Protein AF-A0A1F5JDB6-F1 (afdb_monomer)

Radius of gyration: 28.66 Å; Cα contacts (8 Å, |Δi|>4): 61; chains: 1; bounding box: 65×71×57 Å

Nearest PDB structures (foldseek):
  4a12-assembly1_B  TM=7.865E-01  e=3.781E+00  Staphylococcus aureus
  2rn7-assembly1_A  TM=3.564E-01  e=3.173E+00  Shigella flexneri
  5wc9-assembly1_A  TM=3.525E-01  e=2.369E+00  Homo sapiens

Organism: NCBI:txid1797770

InterPro domains:
  IPR025948 HTH-like domain [PF13276] (74-120)

Sequence (169 aa):
MDQKIRRVHPAAFKAKVALEALKDENHLSPREIVSHINKTSSVLPLGIQTELLGISRNSLYYHPKPVDPETLTVMNRIDELYTRRPFYGSRRIARDLGYNRKRVQRLMREMGIEAIYQKPNLSKNNLPHPVYPYLLKGVIAGHPNHIWGTDIIPLLKQNVIFDNGKFVN

Mean predicted aligned error: 16.81 Å

Structure (mmCIF, N/CA/C/O backbone):
data_AF-A0A1F5JDB6-F1
#
_entry.id   AF-A0A1F5JDB6-F1
#
loop_
_atom_site.group_PDB
_atom_site.id
_atom_site.type_symbol
_atom_site.label_atom_id
_atom_site.label_alt_id
_atom_site.label_comp_id
_atom_site.label_asym_id
_atom_site.label_entity_id
_atom_site.label_seq_id
_atom_site.pdbx_PDB_ins_code
_atom_site.Cartn_x
_atom_site.Cartn_y
_atom_site.Cartn_z
_atom_site.occupancy
_atom_site.B_iso_or_equiv
_atom_site.auth_seq_id
_atom_site.auth_comp_id
_atom_site.auth_asym_id
_atom_site.auth_atom_id
_atom_site.pdbx_PDB_model_num
ATOM 1 N N . MET A 1 1 ? 6.811 -53.141 17.515 1.00 39.81 1 MET A N 1
ATOM 2 C CA . MET A 1 1 ? 5.464 -52.541 17.415 1.00 39.81 1 MET A CA 1
ATOM 3 C C . MET A 1 1 ? 5.496 -51.237 18.191 1.00 39.81 1 MET A C 1
ATOM 5 O O . MET A 1 1 ? 5.580 -51.277 19.408 1.00 39.81 1 MET A O 1
ATOM 9 N N . ASP A 1 2 ? 5.554 -50.109 17.486 1.00 48.66 2 ASP A N 1
ATOM 10 C CA . ASP A 1 2 ? 5.708 -48.779 18.081 1.00 48.66 2 ASP A CA 1
ATOM 11 C C . ASP A 1 2 ? 4.334 -48.268 18.548 1.00 48.66 2 ASP A C 1
ATOM 13 O O . ASP A 1 2 ? 3.460 -47.943 17.737 1.00 48.66 2 ASP A O 1
ATOM 17 N N . GLN A 1 3 ? 4.081 -48.302 19.859 1.00 53.12 3 GLN A N 1
ATOM 18 C CA . GLN A 1 3 ? 2.837 -47.792 20.431 1.00 53.12 3 GLN A CA 1
ATOM 19 C C . GLN A 1 3 ? 2.878 -46.261 20.398 1.00 53.12 3 GLN A C 1
ATOM 21 O O . GLN A 1 3 ? 3.457 -45.624 21.274 1.00 53.12 3 GLN A O 1
ATOM 26 N N . LYS A 1 4 ? 2.233 -45.654 19.393 1.00 47.59 4 LYS A N 1
ATOM 27 C CA . LYS A 1 4 ? 1.982 -44.205 19.364 1.00 47.59 4 LYS A CA 1
ATOM 28 C C . LYS A 1 4 ? 1.285 -43.788 20.662 1.00 47.59 4 LYS A C 1
ATOM 30 O O . LYS A 1 4 ? 0.097 -44.056 20.848 1.00 47.59 4 LYS A O 1
ATOM 35 N N . ILE A 1 5 ? 2.022 -43.104 21.536 1.00 49.84 5 ILE A N 1
ATOM 36 C CA . ILE A 1 5 ? 1.505 -42.470 22.750 1.00 49.84 5 ILE A CA 1
ATOM 37 C C . ILE A 1 5 ? 0.384 -41.516 22.325 1.00 49.84 5 ILE A C 1
ATOM 39 O O . ILE A 1 5 ? 0.631 -40.466 21.724 1.00 49.84 5 ILE A O 1
ATOM 43 N N . ARG A 1 6 ? -0.870 -41.886 22.604 1.00 54.09 6 ARG A N 1
ATOM 44 C CA . ARG A 1 6 ? -2.013 -40.992 22.405 1.00 54.09 6 ARG A CA 1
ATOM 45 C C . ARG A 1 6 ? -1.858 -39.847 23.401 1.00 54.09 6 ARG A C 1
ATOM 47 O O . ARG A 1 6 ? -2.053 -40.041 24.596 1.00 54.09 6 ARG A O 1
ATOM 54 N N . ARG A 1 7 ? -1.477 -38.661 22.920 1.00 58.09 7 ARG A N 1
ATOM 55 C CA . ARG A 1 7 ? -1.421 -37.455 23.754 1.00 58.09 7 ARG A CA 1
ATOM 56 C C . ARG A 1 7 ? -2.830 -37.172 24.272 1.00 58.09 7 ARG A C 1
ATOM 58 O O . ARG A 1 7 ? -3.7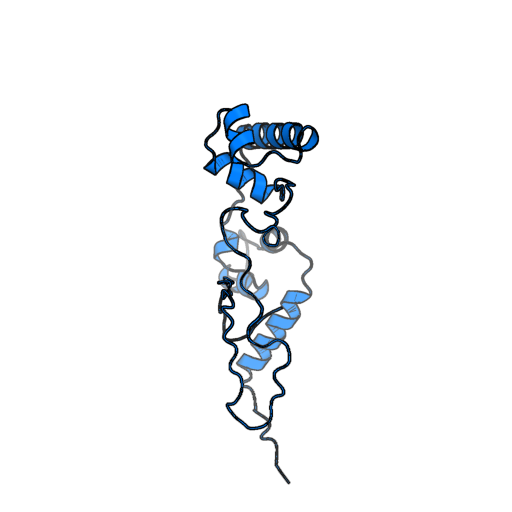14 -36.781 23.512 1.00 58.09 7 ARG A O 1
ATOM 65 N N . VAL A 1 8 ? -3.054 -37.415 25.560 1.00 71.12 8 VAL A N 1
ATOM 66 C CA . VAL A 1 8 ? -4.301 -37.034 26.222 1.00 71.12 8 VAL A CA 1
ATOM 67 C C . VAL A 1 8 ? -4.249 -35.526 26.413 1.00 71.12 8 VAL A C 1
ATOM 69 O O . VAL A 1 8 ? -3.491 -35.012 27.230 1.00 71.12 8 VAL A O 1
ATOM 72 N N . HIS A 1 9 ? -5.014 -34.805 25.603 1.00 69.44 9 HIS A N 1
ATOM 73 C CA . HIS A 1 9 ? -5.113 -33.361 25.738 1.00 69.44 9 HIS A CA 1
ATOM 74 C C . HIS A 1 9 ? -5.975 -32.992 26.956 1.00 69.44 9 HIS A C 1
ATOM 76 O O . HIS A 1 9 ? -7.054 -33.578 27.118 1.00 69.44 9 HIS A O 1
ATOM 82 N N . PRO A 1 10 ? -5.548 -32.012 27.776 1.00 79.75 10 PRO A N 1
ATOM 83 C CA . PRO A 1 10 ? -6.355 -31.476 28.868 1.00 79.75 10 PRO A CA 1
ATOM 84 C C . PRO A 1 10 ? -7.732 -31.008 28.382 1.00 79.75 10 PRO A C 1
ATOM 86 O O . PRO A 1 10 ? -7.864 -30.535 27.250 1.00 79.75 10 PRO A O 1
ATOM 89 N N . ALA A 1 11 ? -8.752 -31.086 29.240 1.00 74.56 11 ALA A N 1
ATOM 90 C CA . ALA A 1 11 ? -10.117 -30.661 28.905 1.00 74.56 11 ALA A CA 1
ATOM 91 C C . ALA A 1 11 ? -10.166 -29.215 28.373 1.00 74.56 11 ALA A C 1
ATOM 93 O O . ALA A 1 11 ? -10.834 -28.946 27.378 1.00 74.56 11 ALA A O 1
ATOM 94 N N . ALA A 1 12 ? -9.358 -28.323 28.955 1.00 67.25 12 ALA A N 1
ATOM 95 C CA . ALA A 1 12 ? -9.208 -26.941 28.504 1.00 67.25 12 ALA A CA 1
ATOM 96 C C . ALA A 1 12 ? -8.688 -26.821 27.058 1.00 67.25 12 ALA A C 1
ATOM 98 O O . ALA A 1 12 ? -9.138 -25.958 26.312 1.00 67.25 12 ALA A O 1
ATOM 99 N N . PHE A 1 13 ? -7.780 -27.705 26.628 1.00 67.12 13 PHE A N 1
ATOM 100 C CA . PHE A 1 13 ? -7.278 -27.711 25.252 1.00 67.12 13 PHE A CA 1
ATOM 101 C C . PHE A 1 13 ? -8.362 -28.163 24.269 1.00 67.12 13 PHE A C 1
ATOM 103 O O . PHE A 1 13 ? -8.527 -27.549 23.222 1.00 67.12 13 PHE A O 1
ATOM 110 N N . LYS A 1 14 ? -9.141 -29.195 24.620 1.00 68.19 14 LYS A N 1
ATOM 111 C CA . LYS A 1 14 ? -10.268 -29.655 23.792 1.00 68.19 14 LYS A CA 1
ATOM 112 C C . LYS A 1 14 ? -11.348 -28.579 23.664 1.00 68.19 14 LYS A C 1
ATOM 114 O O . LYS A 1 14 ? -11.831 -28.346 22.564 1.00 68.19 14 LYS A O 1
ATOM 119 N N . ALA A 1 15 ? -11.671 -27.900 24.767 1.00 65.38 15 ALA A N 1
ATOM 120 C CA . ALA A 1 15 ? -12.611 -26.784 24.778 1.00 65.38 15 ALA A CA 1
ATOM 121 C C . ALA A 1 15 ? -12.110 -25.617 23.917 1.00 65.38 15 ALA A C 1
ATOM 123 O O . ALA A 1 15 ? -12.866 -25.110 23.099 1.00 65.38 15 ALA A O 1
ATOM 124 N N . LYS A 1 16 ? -10.825 -25.250 24.027 1.00 69.88 16 LYS A N 1
ATOM 125 C CA . LYS A 1 16 ? -10.207 -24.214 23.187 1.00 69.88 16 LYS A CA 1
ATOM 126 C C . LYS A 1 16 ? -10.297 -24.558 21.699 1.00 69.88 16 LYS A C 1
ATOM 128 O O . LYS A 1 16 ? -10.743 -23.722 20.928 1.00 69.88 16 LYS A O 1
ATOM 133 N N . VAL A 1 17 ? -9.922 -25.780 21.317 1.00 74.12 17 VAL A N 1
ATOM 134 C CA . VAL A 1 17 ? -9.972 -26.242 19.919 1.00 74.12 17 VAL A CA 1
ATOM 135 C C . VAL A 1 17 ? -11.408 -26.261 19.384 1.00 74.12 17 VAL A C 1
ATOM 137 O O . VAL A 1 17 ? -11.630 -25.874 18.244 1.00 74.12 17 VAL A O 1
ATOM 140 N N . ALA A 1 18 ? -12.388 -26.661 20.200 1.00 65.31 18 ALA A N 1
ATOM 141 C CA . ALA A 1 18 ? -13.799 -26.622 19.817 1.00 65.31 18 ALA A CA 1
ATOM 142 C C . ALA A 1 18 ? -14.312 -25.184 19.630 1.00 65.31 18 ALA A C 1
ATOM 144 O O . ALA A 1 18 ? -15.012 -24.904 18.665 1.00 65.31 18 ALA A O 1
ATOM 145 N N . LEU A 1 19 ? -13.925 -24.262 20.518 1.00 62.72 19 LEU A N 1
ATOM 146 C CA . LEU A 1 19 ? -14.268 -22.841 20.412 1.00 62.72 19 LEU A CA 1
ATOM 147 C C . LEU A 1 19 ? -13.632 -22.205 19.166 1.00 62.72 19 LEU A C 1
ATOM 149 O O . LEU A 1 19 ? -14.252 -21.378 18.512 1.00 62.72 19 LEU A O 1
ATOM 153 N N . GLU A 1 20 ? -12.407 -22.604 18.829 1.00 64.31 20 GLU A N 1
ATOM 154 C CA . GLU A 1 20 ? -11.678 -22.153 17.640 1.00 64.31 20 GLU A CA 1
ATOM 155 C C . GLU A 1 20 ? -12.341 -22.663 16.350 1.00 64.31 20 GLU A C 1
ATOM 157 O O . GLU A 1 20 ? -12.582 -21.869 15.451 1.00 64.31 20 GLU A O 1
ATOM 162 N N . ALA A 1 21 ? -12.773 -23.929 16.311 1.00 60.34 21 ALA A N 1
ATOM 163 C CA . ALA A 1 21 ? -13.524 -24.492 15.184 1.00 60.34 21 ALA A CA 1
ATOM 164 C C . ALA A 1 21 ? -14.901 -23.830 14.969 1.00 60.34 21 ALA A C 1
ATOM 166 O O . ALA A 1 21 ? -15.337 -23.670 13.836 1.00 60.34 21 ALA A O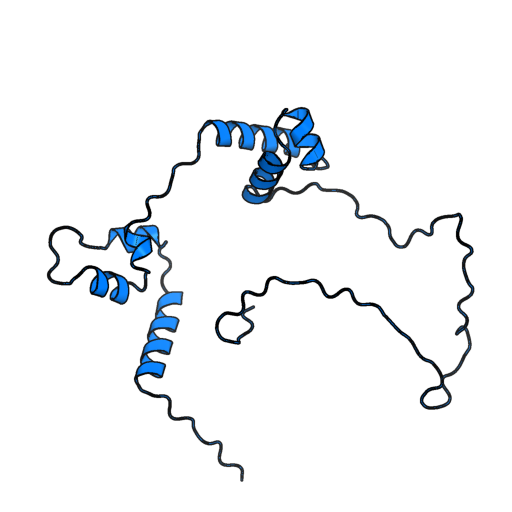 1
ATOM 167 N N . LEU A 1 22 ? -15.573 -23.406 16.046 1.00 58.75 22 LEU A N 1
ATOM 168 C CA . LEU A 1 22 ? -16.853 -22.687 15.968 1.00 58.75 22 LEU A CA 1
ATOM 169 C C . LEU A 1 22 ? -16.702 -21.222 15.525 1.00 58.75 22 LEU A C 1
ATOM 171 O O . LEU A 1 22 ? -17.677 -20.610 15.091 1.00 58.75 22 LEU A O 1
ATOM 175 N N . LYS A 1 23 ? -15.506 -20.629 15.637 1.00 59.38 23 LYS A N 1
ATOM 176 C CA . LYS A 1 23 ? -15.270 -19.249 15.181 1.00 59.38 23 LYS A CA 1
ATOM 177 C C . LYS A 1 23 ? -15.267 -19.131 13.662 1.00 59.38 23 LYS A C 1
ATOM 179 O O . LYS A 1 23 ? -15.708 -18.099 13.161 1.00 59.38 23 LYS A O 1
ATOM 184 N N . ASP A 1 24 ? -14.831 -20.171 12.959 1.00 55.00 24 ASP A N 1
ATOM 185 C CA . ASP A 1 24 ? -14.725 -20.178 11.496 1.00 55.00 24 ASP A CA 1
ATOM 186 C C . ASP A 1 24 ? -16.095 -20.274 10.790 1.00 55.00 24 ASP A C 1
ATOM 188 O O . ASP A 1 24 ? -16.207 -19.939 9.613 1.00 55.00 24 ASP A O 1
ATOM 192 N N . GLU A 1 25 ? -17.162 -20.659 11.502 1.00 56.59 25 GLU A N 1
ATOM 193 C CA . GLU A 1 25 ? -18.532 -20.742 10.962 1.00 56.59 25 GLU A CA 1
ATOM 194 C C . GLU A 1 25 ? -19.316 -19.415 11.061 1.00 56.59 25 GLU A C 1
ATOM 196 O O . GLU A 1 25 ? -20.402 -19.265 10.486 1.00 56.59 25 GLU A O 1
ATOM 201 N N . ASN A 1 26 ? -18.769 -18.411 11.757 1.00 57.84 26 ASN A N 1
ATOM 202 C CA . ASN A 1 26 ? -19.405 -17.104 11.898 1.00 57.84 26 ASN A CA 1
ATOM 203 C C . ASN A 1 26 ? -19.132 -16.223 10.669 1.00 57.84 26 ASN A C 1
ATOM 205 O O . ASN A 1 26 ? -18.121 -15.534 10.571 1.00 57.84 26 ASN A O 1
ATOM 209 N N . HIS A 1 27 ? -20.099 -16.192 9.755 1.00 62.97 27 HIS A N 1
ATOM 210 C CA . HIS A 1 27 ? -20.155 -15.311 8.580 1.00 62.97 27 HIS A CA 1
ATOM 211 C C . HIS A 1 27 ? -20.429 -13.831 8.917 1.00 62.97 27 HIS A C 1
ATOM 213 O O . HIS A 1 27 ? -20.448 -12.988 8.021 1.00 62.97 27 HIS A O 1
ATOM 219 N N . LEU A 1 28 ? -20.671 -13.512 10.192 1.00 67.75 28 LEU A N 1
ATOM 220 C CA . LEU A 1 28 ? -21.007 -12.169 10.654 1.00 67.75 28 LEU A CA 1
ATOM 221 C C . LEU A 1 28 ? -19.747 -11.320 10.848 1.00 67.75 28 LEU A C 1
ATOM 223 O O . LEU A 1 28 ? -18.758 -11.742 11.450 1.00 67.75 28 LEU A O 1
ATOM 227 N N . SER A 1 29 ? -19.802 -10.073 10.387 1.00 71.88 29 SER A N 1
ATOM 228 C CA . SER A 1 29 ? -18.749 -9.089 10.626 1.00 71.88 29 SER A CA 1
ATOM 229 C C . SER A 1 29 ? -18.589 -8.837 12.133 1.00 71.88 29 SER A C 1
ATOM 231 O O . SER A 1 29 ? -19.592 -8.767 12.847 1.00 71.88 29 SER A O 1
ATOM 233 N N . PRO A 1 30 ? -17.374 -8.554 12.650 1.00 71.62 30 PRO A N 1
ATOM 234 C CA . PRO A 1 30 ? -17.186 -8.147 14.046 1.00 71.62 30 PRO A CA 1
ATOM 235 C C . PRO A 1 30 ? -18.107 -7.000 14.498 1.00 71.62 30 PRO A C 1
ATOM 237 O O . PRO A 1 30 ? -18.461 -6.914 15.671 1.00 71.62 30 PRO A O 1
ATOM 240 N N . ARG A 1 31 ? -18.540 -6.132 13.571 1.00 73.12 31 ARG A N 1
ATOM 241 C CA . ARG A 1 31 ? -19.527 -5.071 13.838 1.00 73.12 31 ARG A CA 1
ATOM 242 C C . ARG A 1 31 ? -20.913 -5.613 14.177 1.00 73.12 31 ARG A C 1
ATOM 244 O O . ARG A 1 31 ? -21.558 -5.100 15.085 1.00 73.12 31 ARG A O 1
ATOM 251 N N . GLU A 1 32 ? -21.354 -6.624 13.443 1.00 76.31 32 GLU A N 1
ATOM 252 C CA . GLU A 1 32 ? -22.648 -7.277 13.634 1.00 76.31 32 GLU A CA 1
ATOM 253 C C . GLU A 1 32 ? -22.630 -8.094 14.923 1.00 76.31 32 GLU A C 1
ATOM 255 O O . GLU A 1 32 ? -23.591 -8.082 15.676 1.00 76.31 32 GLU A O 1
ATOM 260 N N . ILE A 1 33 ? -21.504 -8.715 15.271 1.00 78.56 33 ILE A N 1
ATOM 261 C CA . ILE A 1 33 ? -21.369 -9.420 16.552 1.00 78.56 33 ILE A CA 1
ATOM 262 C C . ILE A 1 33 ? -21.483 -8.439 17.735 1.00 78.56 33 ILE A C 1
ATOM 264 O O . ILE A 1 33 ? -22.155 -8.722 18.726 1.00 78.56 33 ILE A O 1
ATOM 268 N N . VAL A 1 34 ? -20.885 -7.247 17.624 1.00 81.44 34 VAL A N 1
ATOM 269 C CA . VAL A 1 34 ? -20.955 -6.210 18.671 1.00 81.44 34 VAL A CA 1
ATOM 270 C C . VAL A 1 34 ? -22.374 -5.656 18.863 1.00 81.44 34 VAL A C 1
ATOM 272 O O . VAL A 1 34 ? -22.708 -5.263 19.983 1.00 81.44 34 VAL A O 1
ATOM 275 N N . SER A 1 35 ? -23.225 -5.630 17.829 1.00 81.50 35 SER A N 1
ATOM 276 C CA . SER A 1 35 ? -24.604 -5.132 17.965 1.00 81.50 35 SER A CA 1
ATOM 277 C C . SER A 1 35 ? -25.500 -6.043 18.811 1.00 81.50 35 SER A C 1
ATOM 279 O O . SER A 1 35 ? -26.483 -5.563 19.368 1.00 81.50 35 SER A O 1
ATOM 281 N N . HIS A 1 36 ? -25.135 -7.318 18.976 1.00 81.50 36 HIS A N 1
ATOM 282 C CA . HIS A 1 36 ? -25.867 -8.284 19.802 1.00 81.50 36 HIS A CA 1
ATOM 283 C C . HIS A 1 36 ? -25.542 -8.177 21.305 1.00 81.50 36 HIS A C 1
ATOM 285 O O . HIS A 1 36 ? -26.112 -8.905 22.116 1.00 81.50 36 HIS A O 1
ATOM 291 N N . ILE A 1 37 ? -24.633 -7.278 21.704 1.00 84.00 37 ILE A N 1
ATOM 292 C CA . ILE A 1 37 ? -24.235 -7.108 23.106 1.00 84.00 37 ILE A CA 1
ATOM 293 C C . ILE A 1 37 ? -25.217 -6.202 23.845 1.00 84.00 37 ILE A C 1
ATOM 295 O O . ILE A 1 37 ? -25.405 -5.034 23.497 1.00 84.00 37 ILE A O 1
ATOM 299 N N . ASN A 1 38 ? -25.760 -6.710 24.951 1.00 81.75 38 ASN A N 1
ATOM 300 C CA . ASN A 1 38 ? -26.642 -5.951 25.826 1.00 81.75 38 ASN A CA 1
ATOM 301 C C . ASN A 1 38 ? -25.828 -5.112 26.818 1.00 81.75 38 ASN A C 1
ATOM 303 O O . ASN A 1 38 ? -25.332 -5.611 27.833 1.00 81.75 38 ASN A O 1
ATOM 307 N N . LYS A 1 39 ? -25.708 -3.811 26.518 1.00 78.56 39 LYS A N 1
ATOM 308 C CA . LYS A 1 39 ? -24.972 -2.832 27.340 1.00 78.56 39 LYS A CA 1
ATOM 309 C C . LYS A 1 39 ? -25.775 -2.285 28.528 1.00 78.56 39 LYS A C 1
ATOM 311 O O . LYS A 1 39 ? -25.163 -1.854 29.499 1.00 78.56 39 LYS A O 1
ATOM 316 N N . THR A 1 40 ? -27.108 -2.295 28.456 1.00 73.31 40 THR A N 1
ATOM 317 C CA . THR A 1 40 ? -27.967 -1.496 29.356 1.00 73.31 40 THR A CA 1
ATOM 318 C C . THR A 1 40 ? -28.656 -2.317 30.447 1.00 73.31 40 THR A C 1
ATOM 320 O O . THR A 1 40 ? -28.708 -1.881 31.590 1.00 73.31 40 THR A O 1
ATOM 323 N N . SER A 1 41 ? -29.156 -3.516 30.132 1.00 65.31 41 SER A N 1
ATOM 324 C CA . SER A 1 41 ? -29.791 -4.407 31.114 1.00 65.31 41 SER A CA 1
ATOM 325 C C . SER A 1 41 ? -29.422 -5.860 30.830 1.00 65.31 41 SER A C 1
ATOM 327 O O . SER A 1 41 ? -30.135 -6.586 30.140 1.00 65.31 41 SER A O 1
ATOM 329 N N . SER A 1 42 ? -28.268 -6.283 31.331 1.00 71.19 42 SER A N 1
ATOM 330 C CA . SER A 1 42 ? -27.818 -7.663 31.193 1.00 71.19 42 SER A CA 1
ATOM 331 C C . SER A 1 42 ? -27.598 -8.284 32.563 1.00 71.19 42 SER A C 1
ATOM 333 O O . SER A 1 42 ? -26.908 -7.710 33.401 1.00 71.19 42 SER A O 1
ATOM 335 N N . VAL A 1 43 ? -28.134 -9.490 32.753 1.00 81.38 43 VAL A N 1
ATOM 336 C CA . VAL A 1 43 ? -27.823 -10.363 33.898 1.00 81.38 43 VAL A CA 1
ATOM 337 C C . VAL A 1 43 ? -26.346 -10.794 33.869 1.00 81.38 43 VAL A C 1
ATOM 339 O O . VAL A 1 43 ? -25.748 -11.062 34.907 1.00 81.38 43 VAL A O 1
ATOM 342 N N . LEU A 1 44 ? -25.734 -10.825 32.679 1.00 82.44 44 LEU A N 1
ATOM 343 C CA . LEU A 1 44 ? -24.345 -11.224 32.458 1.00 82.44 44 LEU A CA 1
ATOM 344 C C . LEU A 1 44 ? -23.410 -10.005 32.330 1.00 82.44 44 LEU A C 1
ATOM 346 O O . LEU A 1 44 ? -23.681 -9.107 31.522 1.00 82.44 44 LEU A O 1
ATOM 350 N N . PRO A 1 45 ? -22.263 -9.976 33.034 1.00 85.88 45 PRO A N 1
ATOM 351 C CA . PRO A 1 45 ? -21.253 -8.938 32.852 1.00 85.88 45 PRO A CA 1
ATOM 352 C C . PRO A 1 45 ? -20.746 -8.866 31.405 1.00 85.88 45 PRO A C 1
ATOM 354 O O . PRO A 1 45 ? -20.609 -9.889 30.735 1.00 85.88 45 PRO A O 1
ATOM 357 N N . LEU A 1 46 ? -20.378 -7.666 30.942 1.00 83.88 46 LEU A N 1
ATOM 358 C CA . LEU A 1 46 ? -19.878 -7.441 29.574 1.00 83.88 46 LEU A CA 1
ATOM 359 C C . LEU A 1 46 ? -18.691 -8.344 29.199 1.00 83.88 46 LEU A C 1
ATOM 361 O O . LEU A 1 46 ? -18.577 -8.734 28.045 1.00 83.88 46 LEU A O 1
ATOM 365 N N . GLY A 1 47 ? -17.833 -8.702 30.162 1.00 82.19 47 GLY A N 1
ATOM 366 C CA . GLY A 1 47 ? -16.713 -9.620 29.925 1.00 82.19 47 GLY A CA 1
ATOM 367 C C . GLY A 1 47 ? -17.167 -11.019 29.501 1.00 82.19 47 GLY A C 1
ATOM 368 O O . GLY A 1 47 ? -16.655 -11.550 28.521 1.00 82.19 47 GLY A O 1
ATOM 369 N N . ILE A 1 48 ? -18.184 -11.560 30.177 1.00 83.50 48 ILE A N 1
ATOM 370 C CA . ILE A 1 48 ? -18.758 -12.875 29.865 1.00 83.50 48 ILE A CA 1
ATOM 371 C C . ILE A 1 48 ? -19.480 -12.830 28.516 1.00 83.50 48 ILE A C 1
ATOM 373 O O . ILE A 1 48 ? -19.320 -13.731 27.703 1.00 83.50 48 ILE A O 1
ATOM 377 N N . GLN A 1 49 ? -20.208 -11.747 28.225 1.00 83.62 49 GLN A N 1
ATOM 378 C CA . GLN A 1 49 ? -20.854 -11.570 26.919 1.00 83.62 49 GLN A CA 1
ATOM 379 C C . GLN A 1 49 ? -19.834 -11.545 25.769 1.00 83.62 49 GLN A C 1
ATOM 381 O O . GLN A 1 49 ? -20.040 -12.199 24.752 1.00 83.62 49 GLN A O 1
ATOM 386 N N . THR A 1 50 ? -18.712 -10.830 25.928 1.00 85.69 50 THR A N 1
ATOM 387 C CA . THR A 1 50 ? -17.656 -10.790 24.902 1.00 85.69 50 THR A CA 1
ATOM 388 C C . THR A 1 50 ? -16.944 -12.131 24.736 1.00 85.69 50 THR A C 1
ATOM 390 O O . THR A 1 50 ? -16.591 -12.489 23.616 1.00 85.69 50 THR A O 1
ATOM 393 N N . GLU A 1 51 ? -16.769 -12.882 25.827 1.00 84.56 51 GLU A N 1
ATOM 394 C CA . GLU A 1 51 ? -16.168 -14.218 25.811 1.00 84.56 51 GLU A CA 1
ATOM 395 C C . GLU A 1 51 ? -17.066 -15.231 25.091 1.00 84.56 51 GLU A C 1
ATOM 397 O O . GLU A 1 51 ? -16.589 -15.947 24.213 1.00 84.56 51 GLU A O 1
ATOM 402 N N . LEU A 1 52 ? -18.372 -15.217 25.381 1.00 84.25 52 LEU A N 1
ATOM 403 C CA . LEU A 1 52 ? -19.372 -16.056 24.711 1.00 84.25 52 LEU A CA 1
ATOM 404 C C . LEU A 1 52 ? -19.468 -15.766 23.208 1.00 84.25 52 LEU A C 1
ATOM 406 O O . LEU A 1 52 ? -19.611 -16.689 22.413 1.00 84.25 52 LEU A O 1
ATOM 410 N N . LEU A 1 53 ? -19.354 -14.495 22.817 1.00 81.38 53 LEU A N 1
ATOM 411 C CA . LEU A 1 53 ? -19.358 -14.069 21.414 1.00 81.38 53 LEU A CA 1
ATOM 412 C C . LEU A 1 53 ? -17.982 -14.188 20.737 1.00 81.38 53 LEU A C 1
ATOM 414 O O . LEU A 1 53 ? -17.843 -13.881 19.555 1.00 81.38 53 LEU A O 1
ATOM 418 N N . GLY A 1 54 ? -16.945 -14.602 21.470 1.00 81.44 54 GLY A N 1
ATOM 419 C CA . GLY A 1 54 ? -15.605 -14.817 20.929 1.00 81.44 54 GLY A CA 1
ATOM 420 C C . GLY A 1 54 ? -14.856 -13.552 20.485 1.00 81.44 54 GLY A C 1
ATOM 421 O O . GLY A 1 54 ? -13.843 -13.687 19.790 1.00 81.44 54 GLY A O 1
ATOM 422 N N . ILE A 1 55 ? -15.302 -12.354 20.888 1.00 81.38 55 ILE A N 1
ATOM 423 C CA . ILE A 1 55 ? -14.694 -11.063 20.524 1.00 81.38 55 ILE A CA 1
ATOM 424 C C . ILE A 1 55 ? -13.835 -10.481 21.651 1.00 81.38 55 ILE A C 1
ATOM 426 O O . ILE A 1 55 ? -14.047 -10.737 22.835 1.00 81.38 55 ILE A O 1
ATOM 430 N N . SER A 1 56 ? -12.867 -9.633 21.296 1.00 83.19 56 SER A N 1
ATOM 431 C CA . SER A 1 56 ? -12.087 -8.912 22.302 1.00 83.19 56 SER A CA 1
ATOM 432 C C . SER A 1 56 ? -12.919 -7.810 22.960 1.00 83.19 56 SER A C 1
ATOM 434 O O . SER A 1 56 ? -13.688 -7.102 22.305 1.00 83.19 56 SER A O 1
ATOM 436 N N . ARG A 1 57 ? -12.705 -7.594 24.262 1.00 82.19 57 ARG A N 1
ATOM 437 C CA . ARG A 1 57 ? -13.376 -6.522 25.011 1.00 82.19 57 ARG A CA 1
ATOM 438 C C . ARG A 1 57 ? -13.098 -5.130 24.433 1.00 82.19 57 ARG A C 1
ATOM 440 O O . ARG A 1 57 ? -13.976 -4.275 24.465 1.00 82.19 57 ARG A O 1
ATOM 447 N N . ASN A 1 58 ? -11.917 -4.913 23.852 1.00 81.75 58 ASN A N 1
ATOM 448 C CA . ASN A 1 58 ? -11.577 -3.648 23.194 1.00 81.75 58 ASN A CA 1
ATOM 449 C C . ASN A 1 58 ? -12.463 -3.365 21.973 1.00 81.75 58 ASN A C 1
ATOM 451 O O . ASN A 1 58 ? -12.783 -2.205 21.717 1.00 81.75 58 ASN A O 1
ATOM 455 N N . SER A 1 59 ? -12.907 -4.401 21.251 1.00 81.25 59 SER A N 1
ATOM 456 C CA . SER A 1 59 ? -13.781 -4.232 20.082 1.00 81.25 59 SER A CA 1
ATOM 457 C C . SER A 1 59 ? -15.139 -3.626 20.440 1.00 81.25 59 SER A C 1
ATOM 459 O O . SER A 1 59 ? -15.767 -3.009 19.586 1.00 81.25 59 SER A O 1
ATOM 461 N N . LEU A 1 60 ? -15.588 -3.760 21.695 1.00 81.00 60 LEU A N 1
ATOM 462 C CA . LEU A 1 60 ? -16.854 -3.198 22.171 1.00 81.00 60 LEU A CA 1
ATOM 463 C C . LEU A 1 60 ? -16.872 -1.661 22.131 1.00 81.00 60 LEU A C 1
ATOM 465 O O . LEU A 1 60 ? -17.928 -1.051 21.942 1.00 81.00 60 LEU A O 1
ATOM 469 N N . TYR A 1 61 ? -15.705 -1.056 22.364 1.00 81.38 61 TYR A N 1
ATOM 470 C CA . TYR A 1 61 ? -15.516 0.389 22.498 1.00 81.38 61 TYR A CA 1
ATOM 471 C C . TYR A 1 61 ? -14.990 1.039 21.218 1.00 81.38 61 TYR A C 1
ATOM 473 O O . TYR A 1 61 ? -14.891 2.263 21.134 1.00 81.38 61 TYR A O 1
ATOM 481 N N . TYR A 1 62 ? -14.629 0.234 20.221 1.00 81.12 62 TYR A N 1
ATOM 482 C CA . TYR A 1 62 ? -14.163 0.751 18.950 1.00 81.12 62 TYR A CA 1
ATOM 483 C C . TYR A 1 62 ? -15.336 1.334 18.158 1.00 81.12 62 TYR A C 1
ATOM 485 O O . TYR A 1 62 ? -16.236 0.615 17.725 1.00 81.12 62 TYR A O 1
ATOM 493 N N . HIS A 1 63 ? -15.292 2.642 17.921 1.00 74.81 63 HIS A N 1
ATOM 494 C CA . HIS A 1 63 ? -16.186 3.308 16.985 1.00 74.81 63 HIS A CA 1
ATOM 495 C C . HIS A 1 63 ? -15.448 3.524 15.660 1.00 74.81 63 HIS A C 1
ATOM 497 O O . HIS A 1 63 ? -14.396 4.173 15.651 1.00 74.81 63 HIS A O 1
ATOM 503 N N . PRO A 1 64 ? -15.956 2.990 14.534 1.00 76.81 64 PRO A N 1
ATOM 504 C CA . PRO A 1 64 ? -15.312 3.191 13.249 1.00 76.81 64 PRO A CA 1
ATOM 505 C C . PRO A 1 64 ? -15.345 4.677 12.894 1.00 76.81 64 PRO A C 1
ATOM 507 O O . PRO A 1 64 ? -16.408 5.295 12.845 1.00 76.81 64 PRO A O 1
ATOM 510 N N . LYS A 1 65 ? -14.169 5.253 12.642 1.00 80.88 65 LYS A N 1
ATOM 511 C CA . LYS A 1 65 ? -14.071 6.633 12.175 1.00 80.88 65 LYS A CA 1
ATOM 512 C C . LYS A 1 65 ? -14.521 6.684 10.708 1.00 80.88 65 LYS A C 1
ATOM 514 O O . LYS A 1 65 ? -13.973 5.917 9.910 1.00 80.88 65 LYS A O 1
ATOM 519 N N . PRO A 1 66 ? -15.489 7.542 10.338 1.00 78.94 66 PRO A N 1
ATOM 520 C CA . PRO A 1 66 ? -15.860 7.709 8.941 1.00 78.94 66 PRO A CA 1
ATOM 521 C C . PRO A 1 66 ? -14.653 8.206 8.141 1.00 78.94 66 PRO A C 1
ATOM 523 O O . PRO A 1 66 ? -13.805 8.939 8.662 1.00 78.94 66 PRO A O 1
ATOM 526 N N . VAL A 1 67 ? -14.566 7.778 6.882 1.00 81.31 67 VAL A N 1
ATOM 527 C CA . VAL A 1 67 ? -13.528 8.267 5.973 1.00 81.31 67 VAL A CA 1
ATOM 528 C C . VAL A 1 67 ? -13.783 9.748 5.728 1.00 81.31 67 VAL A C 1
ATOM 530 O O . VAL A 1 67 ? -14.907 10.169 5.468 1.00 81.31 67 VAL A O 1
ATOM 533 N N . ASP A 1 68 ? -12.724 10.532 5.856 1.00 88.44 68 ASP A N 1
ATOM 534 C CA . ASP A 1 68 ? -12.764 11.971 5.664 1.00 88.44 68 ASP A CA 1
ATOM 535 C C . ASP A 1 68 ? -13.152 12.323 4.206 1.00 88.44 68 ASP A C 1
ATOM 537 O O . ASP A 1 68 ? -12.603 11.730 3.270 1.00 88.44 68 ASP A O 1
ATOM 541 N N . PRO A 1 69 ? -14.092 13.261 3.977 1.00 89.50 69 PRO A N 1
ATOM 542 C CA . PRO A 1 69 ? -14.579 13.585 2.636 1.00 89.50 69 PRO A CA 1
ATOM 543 C C . PRO A 1 69 ? -13.485 14.132 1.710 1.00 89.50 69 PRO A C 1
ATOM 545 O O . PRO A 1 69 ? -13.494 13.821 0.521 1.00 89.50 69 PRO A O 1
ATOM 548 N N . GLU A 1 70 ? -12.505 14.877 2.232 1.00 90.62 70 GLU A N 1
ATOM 549 C CA . GLU A 1 70 ? -11.344 15.318 1.442 1.00 90.62 70 GLU A CA 1
ATOM 550 C C . GLU A 1 70 ? -10.509 14.112 0.982 1.00 90.62 70 GLU A C 1
ATOM 552 O O . GLU A 1 70 ? -9.979 14.065 -0.123 1.00 90.62 70 GLU A O 1
ATOM 557 N N . THR A 1 71 ? -10.410 13.074 1.806 1.00 92.12 71 THR A N 1
ATOM 558 C CA . THR A 1 71 ? -9.731 11.837 1.419 1.00 92.12 71 THR A CA 1
ATOM 559 C C . THR A 1 71 ? -10.451 11.122 0.274 1.00 92.12 71 THR A C 1
ATOM 561 O O . THR A 1 71 ? -9.781 10.641 -0.641 1.00 92.12 71 THR A O 1
ATOM 564 N N . LEU A 1 72 ? -11.787 11.111 0.269 1.00 92.31 72 LEU A N 1
ATOM 565 C CA . LEU A 1 72 ? -12.576 10.529 -0.821 1.00 92.31 72 LEU A CA 1
ATOM 566 C C . LEU A 1 72 ? -12.393 11.287 -2.141 1.00 92.31 72 LEU A C 1
ATOM 568 O O . LEU A 1 72 ? -12.213 10.657 -3.182 1.00 92.31 72 LEU A O 1
ATOM 572 N N . THR A 1 73 ? -12.369 12.624 -2.118 1.00 94.56 73 THR A N 1
ATOM 573 C CA . THR A 1 73 ? -12.138 13.410 -3.343 1.00 94.56 73 THR A CA 1
ATOM 574 C C . THR A 1 73 ? -10.756 13.137 -3.933 1.00 94.56 73 THR A C 1
ATOM 576 O O . THR A 1 73 ? -10.617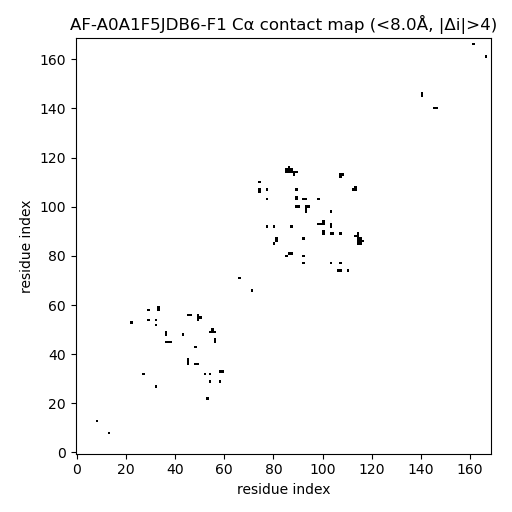 12.992 -5.149 1.00 94.56 73 THR A O 1
ATOM 579 N N . VAL A 1 74 ? -9.737 12.980 -3.082 1.00 94.00 74 VAL A N 1
ATOM 580 C CA . VAL A 1 74 ? -8.389 12.597 -3.519 1.00 94.00 74 VAL A CA 1
ATOM 581 C C . VAL A 1 74 ? -8.371 11.182 -4.099 1.00 94.00 74 VAL A C 1
ATOM 583 O O . VAL A 1 74 ? -7.737 10.974 -5.131 1.00 94.00 74 VAL A O 1
ATOM 586 N N . MET A 1 75 ? -9.059 10.218 -3.483 1.00 95.25 75 MET A N 1
ATOM 587 C CA . MET A 1 75 ? -9.152 8.844 -3.998 1.00 95.25 75 MET A CA 1
ATOM 588 C C . MET A 1 75 ? -9.800 8.807 -5.385 1.00 95.25 75 MET A C 1
ATOM 590 O O . MET A 1 75 ? -9.207 8.241 -6.300 1.00 95.25 75 MET A O 1
ATOM 594 N N . ASN A 1 76 ? -10.921 9.509 -5.578 1.00 95.25 76 ASN A N 1
ATOM 595 C CA . ASN A 1 76 ? -11.582 9.621 -6.882 1.00 95.25 76 ASN A CA 1
ATOM 596 C C . ASN A 1 76 ? -10.651 10.220 -7.941 1.00 95.25 76 ASN A C 1
ATOM 598 O O . ASN A 1 76 ? -10.566 9.735 -9.065 1.00 95.25 76 ASN A O 1
ATOM 602 N N . ARG A 1 77 ? -9.889 11.256 -7.580 1.00 95.69 77 ARG A N 1
ATOM 603 C CA . ARG A 1 77 ? -8.967 11.889 -8.523 1.00 95.69 77 ARG A CA 1
ATOM 604 C C . ARG A 1 77 ? -7.767 11.003 -8.871 1.00 95.69 77 ARG A C 1
ATOM 606 O O . ARG A 1 77 ? -7.277 11.050 -10.000 1.00 95.69 77 ARG A O 1
ATOM 613 N N . ILE A 1 78 ? -7.274 10.213 -7.914 1.00 95.06 78 ILE A N 1
ATOM 614 C CA . ILE A 1 78 ? -6.243 9.201 -8.177 1.00 95.06 78 ILE A CA 1
ATOM 615 C C . ILE A 1 78 ? -6.787 8.145 -9.141 1.00 95.06 78 ILE A C 1
ATOM 617 O O . ILE A 1 78 ? -6.073 7.796 -10.079 1.00 95.06 78 ILE A O 1
ATOM 621 N N . ASP A 1 79 ? -8.018 7.677 -8.929 1.00 95.69 79 ASP A N 1
ATOM 622 C CA . ASP A 1 79 ? -8.675 6.701 -9.799 1.00 95.69 79 ASP A CA 1
ATOM 623 C C . ASP A 1 79 ? -8.784 7.232 -11.236 1.00 95.69 79 ASP A C 1
ATOM 625 O O . ASP A 1 79 ? -8.208 6.643 -12.146 1.00 95.69 79 ASP A O 1
ATOM 629 N N . GLU A 1 80 ? -9.335 8.436 -11.433 1.00 95.44 80 GLU A N 1
ATOM 630 C CA . GLU A 1 80 ? -9.415 9.090 -12.751 1.00 95.44 80 GLU A CA 1
ATOM 631 C C . GLU A 1 80 ? -8.053 9.192 -13.466 1.00 95.44 80 GLU A C 1
ATOM 633 O O . GLU A 1 80 ? -7.938 8.954 -14.677 1.00 95.44 80 GLU A O 1
ATOM 638 N N . LEU A 1 81 ? -7.001 9.577 -12.731 1.00 94.81 81 LEU A N 1
ATOM 639 C CA . LEU A 1 81 ? -5.647 9.669 -13.279 1.00 94.81 81 LEU A CA 1
ATOM 640 C C . LEU A 1 81 ? -5.097 8.296 -13.655 1.00 94.81 81 LEU A C 1
ATOM 642 O O . LEU A 1 81 ? -4.430 8.175 -14.685 1.00 94.81 81 LEU A O 1
ATOM 646 N N . TYR A 1 82 ? -5.362 7.284 -12.834 1.00 93.56 82 TYR A N 1
ATOM 647 C CA . TYR A 1 82 ? -4.903 5.927 -13.063 1.00 93.56 82 TYR A CA 1
ATOM 648 C C . TYR A 1 82 ? -5.628 5.278 -14.247 1.00 93.56 82 TYR A C 1
ATOM 650 O O . TYR A 1 82 ? -4.956 4.735 -15.123 1.00 93.56 82 TYR A O 1
ATOM 658 N N . THR A 1 83 ? -6.953 5.430 -14.365 1.00 93.06 83 THR A N 1
ATOM 659 C CA . THR A 1 83 ? -7.733 4.961 -15.524 1.00 93.06 83 THR A CA 1
ATOM 660 C C . THR A 1 83 ? -7.203 5.559 -16.825 1.00 93.06 83 THR A C 1
ATOM 662 O O . THR A 1 83 ? -7.072 4.867 -17.831 1.00 93.06 83 THR A O 1
ATOM 665 N N . ARG A 1 84 ? -6.842 6.849 -16.813 1.00 94.31 84 ARG A N 1
ATOM 666 C CA . ARG A 1 84 ? -6.272 7.520 -17.989 1.00 94.31 84 ARG A CA 1
ATOM 667 C C . ARG A 1 84 ? -4.822 7.111 -18.259 1.00 94.31 84 ARG A C 1
ATOM 669 O O . ARG A 1 84 ? -4.376 7.153 -19.405 1.00 94.31 84 ARG A O 1
ATOM 676 N N . ARG A 1 85 ? -4.045 6.814 -17.214 1.00 93.00 85 ARG A N 1
ATOM 677 C CA . ARG A 1 85 ? -2.589 6.605 -17.281 1.00 93.00 85 ARG A CA 1
ATOM 678 C C . ARG A 1 85 ? -2.159 5.467 -16.338 1.00 93.00 85 ARG A C 1
ATOM 680 O O . ARG A 1 85 ? -1.511 5.734 -15.325 1.00 93.00 85 ARG A O 1
ATOM 687 N N . PRO A 1 86 ? -2.409 4.193 -16.689 1.00 90.81 86 PRO A N 1
ATOM 688 C CA . PRO A 1 86 ? -2.169 3.048 -15.795 1.00 90.81 86 PRO A CA 1
ATOM 689 C C . PRO A 1 86 ? -0.686 2.812 -15.449 1.00 90.81 86 PRO A C 1
ATOM 691 O O . PRO A 1 86 ? -0.348 2.121 -14.491 1.00 90.81 86 PRO A O 1
ATOM 694 N N . PHE A 1 87 ? 0.232 3.424 -16.200 1.00 90.56 87 PHE A N 1
ATOM 695 C CA . PHE A 1 87 ? 1.674 3.378 -15.947 1.00 90.56 87 PHE A CA 1
ATOM 696 C C . PHE A 1 87 ? 2.156 4.427 -14.925 1.00 90.56 87 PHE A C 1
ATOM 698 O O . PHE A 1 87 ? 3.349 4.509 -14.618 1.00 90.56 87 PHE A O 1
ATOM 705 N N . TYR A 1 88 ? 1.265 5.274 -14.399 1.00 93.19 88 TYR A N 1
ATOM 706 C CA . TYR A 1 88 ? 1.620 6.278 -13.402 1.00 93.19 88 TYR A CA 1
ATOM 707 C C . TYR A 1 88 ? 1.695 5.666 -12.001 1.00 93.19 88 TYR A C 1
ATOM 709 O O . TYR A 1 88 ? 0.707 5.220 -11.432 1.00 93.19 88 TYR A O 1
ATOM 717 N N . GLY A 1 89 ? 2.888 5.706 -11.403 1.00 91.44 89 GLY A N 1
ATOM 718 C CA . GLY A 1 89 ? 3.087 5.354 -9.995 1.00 91.44 89 GLY A CA 1
ATOM 719 C C . GLY A 1 89 ? 2.891 6.519 -9.039 1.00 91.44 89 GLY A C 1
ATOM 720 O O . GLY A 1 89 ? 2.789 7.680 -9.443 1.00 91.44 89 GLY A O 1
ATOM 721 N N . SER A 1 90 ? 2.960 6.210 -7.743 1.00 93.88 90 SER A N 1
ATOM 722 C CA . SER A 1 90 ? 2.707 7.169 -6.660 1.00 93.88 90 SER A CA 1
ATOM 723 C C . SER A 1 90 ? 3.537 8.450 -6.747 1.00 93.88 90 SER A C 1
ATOM 725 O O . SER A 1 90 ? 3.069 9.504 -6.339 1.00 93.88 90 SER A O 1
ATOM 727 N N . ARG A 1 91 ? 4.750 8.401 -7.321 1.00 93.56 91 ARG A N 1
ATOM 728 C CA . ARG A 1 91 ? 5.575 9.601 -7.559 1.00 93.56 91 ARG A CA 1
ATOM 729 C C . ARG A 1 91 ? 4.962 10.559 -8.582 1.00 93.56 91 ARG A C 1
ATOM 731 O O . ARG A 1 91 ? 4.983 11.761 -8.347 1.00 93.56 91 ARG A O 1
ATOM 738 N N . ARG A 1 92 ? 4.479 10.045 -9.721 1.00 94.50 92 ARG A N 1
ATOM 739 C CA . ARG A 1 92 ? 3.903 10.886 -10.783 1.00 94.50 92 ARG A CA 1
ATOM 740 C C . ARG A 1 92 ? 2.535 11.406 -10.367 1.00 94.50 92 ARG A C 1
ATOM 742 O O . ARG A 1 92 ? 2.302 12.599 -10.470 1.00 94.50 92 ARG A O 1
ATOM 749 N N . ILE A 1 93 ? 1.698 10.538 -9.799 1.00 94.62 93 ILE A N 1
ATOM 750 C CA . ILE A 1 93 ? 0.373 10.921 -9.294 1.00 94.62 93 ILE A CA 1
ATOM 751 C C . ILE A 1 93 ? 0.492 11.993 -8.201 1.00 94.62 93 ILE A C 1
ATOM 753 O O . ILE A 1 93 ? -0.213 12.993 -8.245 1.00 94.62 93 ILE A O 1
ATOM 757 N N . ALA A 1 94 ? 1.435 11.850 -7.264 1.00 96.06 94 ALA A N 1
ATOM 758 C CA . ALA A 1 94 ? 1.671 12.865 -6.236 1.00 96.06 94 ALA A CA 1
ATOM 759 C C . ALA A 1 94 ? 2.073 14.231 -6.805 1.00 96.06 94 ALA A C 1
ATOM 761 O O . ALA A 1 94 ? 1.627 15.251 -6.290 1.00 96.06 94 ALA A O 1
ATOM 762 N N . ARG A 1 95 ? 2.879 14.255 -7.873 1.00 94.81 95 ARG A N 1
ATOM 763 C CA . ARG A 1 95 ? 3.268 15.498 -8.546 1.00 94.81 95 ARG A CA 1
ATOM 764 C C . ARG A 1 95 ? 2.083 16.150 -9.256 1.00 94.81 95 ARG A C 1
ATOM 766 O O . ARG A 1 95 ? 1.886 17.344 -9.078 1.00 94.81 95 ARG A O 1
ATOM 773 N N . ASP A 1 96 ? 1.309 15.377 -10.014 1.00 93.94 96 ASP A N 1
ATOM 774 C CA . ASP A 1 96 ? 0.167 15.890 -10.783 1.00 93.94 96 ASP A CA 1
ATOM 775 C C . ASP A 1 96 ? -0.948 16.422 -9.867 1.00 93.94 96 ASP A C 1
ATOM 777 O O . ASP A 1 96 ? -1.629 17.379 -10.221 1.00 93.94 96 ASP A O 1
ATOM 781 N N . LEU A 1 97 ? -1.121 15.824 -8.684 1.00 93.44 97 LEU A N 1
ATOM 782 C CA . LEU A 1 97 ? -2.119 16.257 -7.704 1.00 93.44 97 LEU A CA 1
ATOM 783 C C . LEU A 1 97 ? -1.608 17.289 -6.689 1.00 93.44 97 LEU A C 1
ATOM 785 O O . LEU A 1 97 ? -2.405 17.829 -5.931 1.00 93.44 97 LEU A O 1
ATOM 789 N N . GLY A 1 98 ? -0.296 17.525 -6.609 1.00 94.62 98 GLY A N 1
ATOM 790 C CA . GLY A 1 98 ? 0.293 18.418 -5.605 1.00 94.62 98 GLY A CA 1
ATOM 791 C C . GLY A 1 98 ? 0.251 17.892 -4.161 1.00 94.62 98 GLY A C 1
ATOM 792 O O . GLY A 1 98 ? 0.407 18.668 -3.222 1.00 94.62 98 GLY A O 1
ATOM 793 N N . TYR A 1 99 ? 0.067 16.584 -3.949 1.00 94.12 99 TYR A N 1
ATOM 794 C CA . TYR A 1 99 ? 0.050 15.980 -2.609 1.00 94.12 99 TYR A CA 1
ATOM 795 C C . TYR A 1 99 ? 1.388 15.349 -2.222 1.00 94.12 99 TYR A C 1
ATOM 797 O O . TYR A 1 99 ? 2.208 14.959 -3.052 1.00 94.12 99 TYR A O 1
ATOM 805 N N . ASN A 1 100 ? 1.587 15.148 -0.916 1.00 96.12 100 ASN A N 1
ATOM 806 C CA . ASN A 1 100 ? 2.720 14.377 -0.417 1.00 96.12 100 ASN A CA 1
ATOM 807 C C . ASN A 1 100 ? 2.675 12.935 -0.956 1.00 96.12 100 ASN A C 1
ATOM 809 O O . ASN A 1 100 ? 1.677 12.224 -0.805 1.00 96.12 100 ASN A O 1
ATOM 813 N N . ARG A 1 101 ? 3.805 12.464 -1.498 1.00 95.44 101 ARG A N 1
ATOM 814 C CA . ARG A 1 101 ? 3.973 11.095 -2.004 1.00 95.44 101 ARG A CA 1
ATOM 815 C C . ARG A 1 101 ? 3.525 10.019 -1.012 1.00 95.44 101 ARG A C 1
ATOM 817 O O . ARG A 1 101 ? 2.926 9.038 -1.440 1.00 95.44 101 ARG A O 1
ATOM 824 N N . LYS A 1 102 ? 3.795 10.177 0.291 1.00 96.69 102 LYS A N 1
ATOM 825 C CA . LYS A 1 102 ? 3.392 9.200 1.321 1.00 96.69 102 LYS A CA 1
ATOM 826 C C . LYS A 1 102 ? 1.868 9.073 1.419 1.00 96.69 102 LYS A C 1
ATOM 828 O O . LYS A 1 102 ? 1.368 7.960 1.567 1.00 96.69 102 LYS A O 1
ATOM 833 N N . ARG A 1 103 ? 1.137 10.190 1.288 1.00 94.88 103 ARG A N 1
ATOM 834 C CA . ARG A 1 103 ? -0.336 10.211 1.298 1.00 94.88 103 ARG A CA 1
ATOM 835 C C . ARG A 1 103 ? -0.875 9.450 0.091 1.00 94.88 103 ARG A C 1
ATOM 837 O O . ARG A 1 103 ? -1.640 8.512 0.268 1.00 94.88 103 ARG A O 1
ATOM 844 N N . VAL A 1 104 ? -0.398 9.784 -1.108 1.00 95.69 104 VAL A N 1
ATOM 845 C CA . VAL A 1 104 ? -0.813 9.113 -2.352 1.00 95.69 104 VAL A CA 1
ATOM 846 C C . VAL A 1 104 ? -0.468 7.625 -2.334 1.00 95.69 104 VAL A C 1
ATOM 848 O O . VAL A 1 104 ? -1.306 6.804 -2.675 1.00 95.69 104 VAL A O 1
ATOM 851 N N . GLN A 1 105 ? 0.731 7.250 -1.880 1.00 95.81 105 GLN A N 1
ATOM 852 C CA . GLN A 1 105 ? 1.135 5.846 -1.788 1.00 95.81 105 GLN A CA 1
ATOM 853 C C . GLN A 1 105 ? 0.241 5.038 -0.838 1.00 95.81 105 GLN A C 1
ATOM 855 O O . GLN A 1 105 ? -0.098 3.901 -1.154 1.00 95.81 105 GLN A O 1
ATOM 860 N N . ARG A 1 106 ? -0.137 5.608 0.316 1.00 95.69 106 ARG A N 1
ATOM 861 C CA . ARG A 1 106 ? -1.081 4.971 1.242 1.00 95.69 106 ARG A CA 1
ATOM 862 C C . ARG A 1 106 ? -2.436 4.751 0.569 1.00 95.69 106 ARG A C 1
ATOM 864 O O . ARG A 1 106 ? -2.928 3.632 0.603 1.00 95.69 106 ARG A O 1
ATOM 871 N N . LEU A 1 107 ? -2.989 5.789 -0.063 1.00 94.62 107 LEU A N 1
ATOM 872 C CA . LEU A 1 107 ? -4.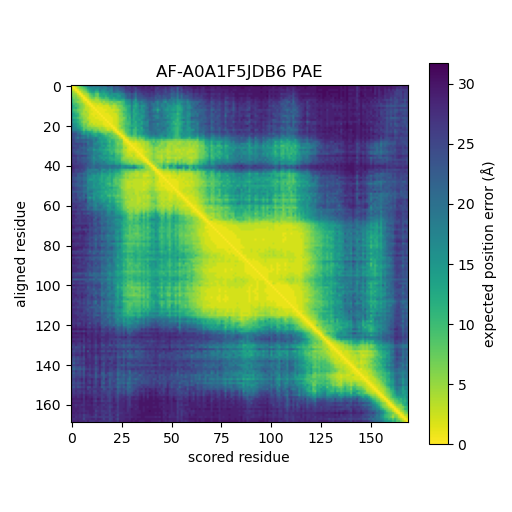300 5.723 -0.716 1.00 94.62 107 LEU A CA 1
ATOM 873 C C . LEU A 1 107 ? -4.311 4.736 -1.885 1.00 94.62 107 LEU A C 1
ATOM 875 O O . LEU A 1 107 ? -5.211 3.914 -1.968 1.00 94.62 107 LEU A O 1
ATOM 879 N N . MET A 1 108 ? -3.286 4.748 -2.741 1.00 94.56 108 MET A N 1
ATOM 880 C CA . MET A 1 108 ? -3.144 3.758 -3.815 1.00 94.56 108 MET A CA 1
ATOM 881 C C . MET A 1 108 ? -3.138 2.325 -3.272 1.00 94.56 108 MET A C 1
ATOM 883 O O . MET A 1 108 ? -3.803 1.462 -3.831 1.00 94.56 108 MET A O 1
ATOM 887 N N . ARG A 1 109 ? -2.447 2.077 -2.149 1.00 94.56 109 ARG A N 1
ATOM 888 C CA . ARG A 1 109 ? -2.434 0.759 -1.501 1.00 94.56 109 ARG A CA 1
ATOM 889 C C . ARG A 1 109 ? -3.797 0.376 -0.923 1.00 94.56 109 ARG A C 1
ATOM 891 O O . ARG A 1 109 ? -4.188 -0.774 -1.057 1.00 94.56 109 ARG A O 1
ATOM 898 N N . GLU A 1 110 ? -4.505 1.312 -0.294 1.00 93.19 110 GLU A N 1
ATOM 899 C CA . GLU A 1 110 ? -5.869 1.089 0.217 1.00 93.19 110 GLU A CA 1
ATOM 900 C C . GLU A 1 110 ? -6.865 0.784 -0.908 1.00 93.19 110 GLU A C 1
ATOM 902 O O . GLU A 1 110 ? -7.761 -0.027 -0.717 1.00 93.19 110 GLU A O 1
ATOM 907 N N . MET A 1 111 ? -6.669 1.377 -2.088 1.00 92.69 111 MET A N 1
ATOM 908 C CA . MET A 1 111 ? -7.468 1.102 -3.288 1.00 92.69 111 MET A CA 1
ATOM 909 C C . MET A 1 111 ? -7.015 -0.146 -4.063 1.00 92.69 111 MET A C 1
ATOM 911 O O . MET A 1 111 ? -7.676 -0.531 -5.020 1.00 92.69 111 MET A O 1
ATOM 915 N N . GLY A 1 112 ? -5.885 -0.765 -3.705 1.00 92.31 112 GLY A N 1
ATOM 916 C CA . GLY A 1 112 ? -5.328 -1.903 -4.448 1.00 92.31 112 GLY A CA 1
ATOM 917 C C . GLY A 1 112 ? -4.771 -1.543 -5.833 1.00 92.31 112 GLY A C 1
ATOM 918 O O . GLY A 1 112 ? -4.666 -2.407 -6.698 1.00 92.31 112 GLY A O 1
ATOM 919 N N . ILE A 1 113 ? -4.412 -0.277 -6.053 1.00 91.25 113 ILE A N 1
ATOM 920 C CA . ILE A 1 113 ? -3.921 0.233 -7.335 1.00 91.25 113 ILE A CA 1
ATOM 921 C C . ILE A 1 113 ? -2.389 0.298 -7.320 1.00 91.25 113 ILE A C 1
ATOM 923 O O . ILE A 1 113 ? -1.782 0.932 -6.452 1.00 91.25 113 ILE A O 1
ATOM 927 N N . GLU A 1 114 ? -1.747 -0.291 -8.328 1.00 90.3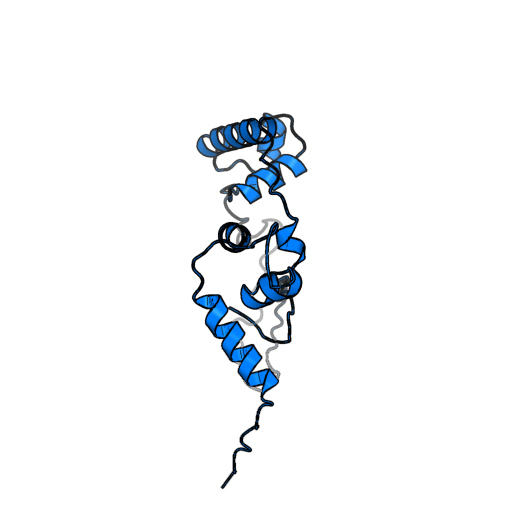1 114 GLU A N 1
ATOM 928 C CA . GLU A 1 114 ? -0.299 -0.232 -8.533 1.00 90.31 114 GLU A CA 1
ATOM 929 C C . GLU A 1 114 ? 0.028 0.141 -9.981 1.00 90.31 114 GLU A C 1
ATOM 931 O O . GLU A 1 114 ? -0.681 -0.233 -10.905 1.00 90.31 114 GLU A O 1
ATOM 936 N N . ALA A 1 115 ? 1.117 0.882 -10.197 1.00 89.88 115 ALA A N 1
ATOM 937 C CA . ALA A 1 115 ? 1.535 1.232 -11.549 1.00 89.88 115 ALA A CA 1
ATOM 938 C C . ALA A 1 115 ? 1.915 -0.000 -12.365 1.00 89.88 115 ALA A C 1
ATOM 940 O O . ALA A 1 115 ? 2.793 -0.769 -11.972 1.00 89.88 115 ALA A O 1
ATOM 941 N N . ILE A 1 116 ? 1.344 -0.098 -13.559 1.00 87.88 116 ILE A N 1
ATOM 942 C CA . ILE A 1 116 ? 1.671 -1.143 -14.521 1.00 87.88 116 ILE A CA 1
ATOM 943 C C . ILE A 1 116 ? 2.851 -0.656 -15.364 1.00 87.88 116 ILE A C 1
ATOM 945 O O . ILE A 1 116 ? 2.706 0.201 -16.235 1.00 87.88 116 ILE A O 1
ATOM 949 N N . TYR A 1 117 ? 4.044 -1.186 -15.102 1.00 82.69 117 TYR A N 1
ATOM 950 C CA . TYR A 1 117 ? 5.235 -0.921 -15.907 1.00 82.69 117 TYR A CA 1
ATOM 951 C C . TYR A 1 117 ? 6.005 -2.210 -16.185 1.00 82.69 117 TYR A C 1
ATOM 953 O O . TYR A 1 117 ? 5.951 -3.174 -15.419 1.00 82.69 117 TYR A O 1
ATOM 961 N N . GLN A 1 118 ? 6.737 -2.226 -17.300 1.00 78.56 118 GLN A N 1
ATOM 962 C CA . GLN A 1 118 ? 7.634 -3.330 -17.622 1.00 78.56 118 GLN A CA 1
ATOM 963 C C . GLN A 1 118 ? 8.734 -3.399 -16.563 1.00 78.56 118 GLN A C 1
ATOM 965 O O . GLN A 1 118 ? 9.440 -2.415 -16.322 1.00 78.56 118 GLN A O 1
ATOM 970 N N . LYS A 1 119 ? 8.881 -4.560 -15.921 1.00 78.56 119 LYS A N 1
ATOM 971 C CA . LYS A 1 119 ? 9.988 -4.796 -14.992 1.00 78.56 119 LYS A CA 1
ATOM 972 C C . LYS A 1 119 ? 11.323 -4.633 -15.738 1.00 78.56 119 LYS A C 1
ATOM 974 O O . LYS A 1 119 ? 11.381 -4.939 -16.932 1.00 78.56 119 LYS A O 1
ATOM 979 N N . PRO A 1 120 ? 12.391 -4.169 -15.062 1.00 74.38 120 PRO A N 1
ATOM 980 C CA . PRO A 1 120 ? 13.714 -4.094 -15.667 1.00 74.38 120 PRO A CA 1
ATOM 981 C C . PRO A 1 120 ? 14.092 -5.436 -16.295 1.00 74.38 120 PRO A C 1
ATOM 983 O O . PRO A 1 120 ? 13.973 -6.482 -15.657 1.00 74.38 120 PRO A O 1
ATOM 986 N N . ASN A 1 121 ? 14.528 -5.408 -17.554 1.00 74.81 121 ASN A N 1
ATOM 987 C CA . ASN A 1 121 ? 14.966 -6.607 -18.249 1.00 74.81 121 ASN A CA 1
ATOM 988 C C . ASN A 1 121 ? 16.382 -6.968 -17.775 1.00 74.81 121 ASN A C 1
ATOM 990 O O . ASN A 1 121 ? 17.368 -6.547 -18.374 1.00 74.81 121 ASN A O 1
ATOM 994 N N . LEU A 1 122 ? 16.461 -7.723 -16.677 1.00 71.62 122 LEU A N 1
ATOM 995 C CA . LEU A 1 122 ? 17.719 -8.155 -16.057 1.00 71.62 122 LEU A CA 1
ATOM 996 C C . LEU A 1 122 ? 18.555 -9.077 -16.962 1.00 71.62 122 LEU A C 1
ATOM 998 O O . LEU A 1 122 ? 19.739 -9.253 -16.703 1.00 71.62 122 LEU A O 1
ATOM 1002 N N . SER A 1 123 ? 17.970 -9.651 -18.021 1.00 69.12 123 SER A N 1
ATOM 1003 C CA . SER A 1 123 ? 18.692 -10.499 -18.976 1.00 69.12 123 SER A CA 1
ATOM 1004 C C . SER A 1 123 ? 19.294 -9.721 -20.149 1.00 69.12 123 SER A C 1
ATOM 1006 O O . SER A 1 123 ? 20.028 -10.300 -20.948 1.00 69.12 123 SER A O 1
ATOM 1008 N N . LYS A 1 124 ? 18.997 -8.421 -20.297 1.00 68.19 124 LYS A N 1
ATOM 1009 C CA . LYS A 1 124 ? 19.678 -7.576 -21.284 1.00 68.19 124 LYS A CA 1
ATOM 1010 C C . LYS A 1 124 ? 21.002 -7.102 -20.705 1.00 68.19 124 LYS A C 1
ATOM 1012 O O . LYS A 1 124 ? 21.035 -6.313 -19.766 1.00 68.19 124 LYS A O 1
ATOM 1017 N N . ASN A 1 125 ? 22.085 -7.599 -21.292 1.00 62.66 125 ASN A N 1
ATOM 1018 C CA . ASN A 1 125 ? 23.437 -7.263 -20.878 1.00 62.66 125 ASN A CA 1
ATOM 1019 C C . ASN A 1 125 ? 23.698 -5.757 -21.055 1.00 62.66 125 ASN A C 1
ATOM 1021 O O . ASN A 1 125 ? 23.321 -5.170 -22.073 1.00 62.66 125 ASN A O 1
ATOM 1025 N N . ASN A 1 126 ? 24.355 -5.130 -20.080 1.00 66.56 126 ASN A N 1
ATOM 1026 C CA . ASN A 1 126 ? 24.853 -3.769 -20.243 1.00 66.56 126 ASN A CA 1
ATOM 1027 C C . ASN A 1 126 ? 26.062 -3.837 -21.194 1.00 66.56 126 ASN A C 1
ATOM 1029 O O . ASN A 1 126 ? 27.053 -4.496 -20.881 1.00 66.56 126 ASN A O 1
ATOM 1033 N N . LEU A 1 127 ? 25.973 -3.173 -22.351 1.00 65.50 127 LEU A N 1
ATOM 1034 C CA . LEU A 1 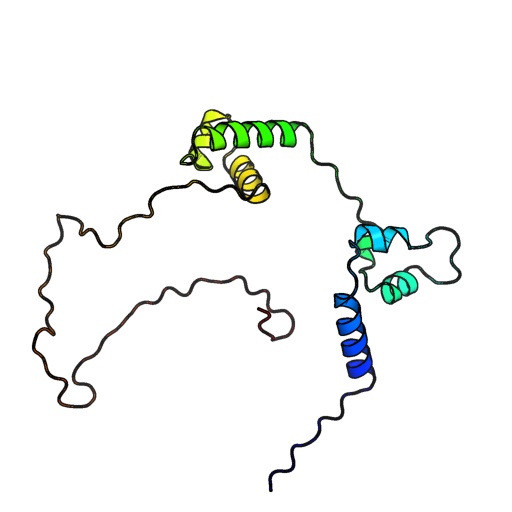127 ? 26.973 -3.181 -23.436 1.00 65.50 127 LEU A CA 1
ATOM 1035 C C . LEU A 1 127 ? 28.454 -2.977 -23.026 1.00 65.50 127 LEU A C 1
ATOM 1037 O O . LEU A 1 127 ? 29.305 -3.517 -23.728 1.00 65.50 127 LEU A O 1
ATOM 1041 N N . PRO A 1 128 ? 28.815 -2.248 -21.946 1.00 77.00 128 PRO A N 1
ATOM 1042 C CA . PRO A 1 128 ? 30.217 -2.060 -21.572 1.00 77.00 128 PRO A CA 1
ATOM 1043 C C . PRO A 1 128 ? 30.883 -3.304 -20.967 1.00 77.00 128 PRO A C 1
ATOM 1045 O O . PRO A 1 128 ? 32.103 -3.309 -20.819 1.00 77.00 128 PRO A O 1
ATOM 1048 N N . HIS A 1 129 ? 30.124 -4.332 -20.564 1.00 72.44 129 HIS A N 1
ATOM 1049 C CA . HIS A 1 129 ? 30.701 -5.519 -19.933 1.00 72.44 129 HIS A CA 1
ATOM 1050 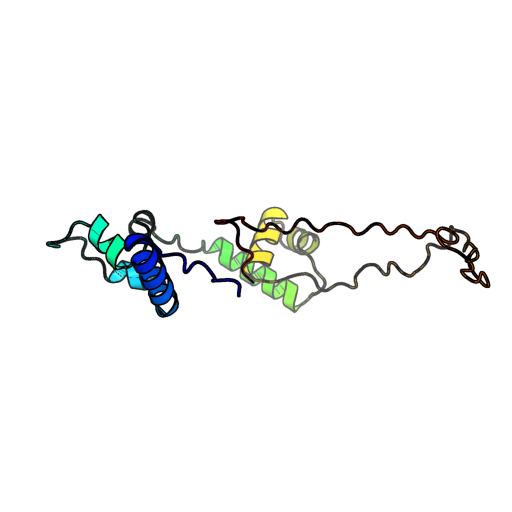C C . HIS A 1 129 ? 30.978 -6.618 -20.966 1.00 72.44 129 HIS A C 1
ATOM 1052 O O . HIS A 1 129 ? 30.054 -7.036 -21.674 1.00 72.44 129 HIS A O 1
ATOM 1058 N N . PRO A 1 130 ? 32.222 -7.127 -21.048 1.00 76.06 130 PRO A N 1
ATOM 1059 C CA . PRO A 1 130 ? 32.542 -8.233 -21.936 1.00 76.06 130 PRO A CA 1
ATOM 1060 C C . PRO A 1 130 ? 31.748 -9.479 -21.530 1.00 76.06 130 PRO A C 1
ATOM 1062 O O . PRO A 1 130 ? 31.603 -9.793 -20.348 1.00 76.06 130 PRO A O 1
ATOM 1065 N N . VAL A 1 131 ? 31.227 -10.200 -22.523 1.00 77.19 131 VAL A N 1
ATOM 1066 C CA . VAL A 1 131 ? 30.612 -11.512 -22.300 1.00 77.19 131 VAL A CA 1
ATOM 1067 C C . VAL A 1 131 ? 31.733 -12.493 -21.977 1.00 77.19 131 VAL A C 1
ATOM 1069 O O . VAL A 1 131 ? 32.540 -12.826 -22.844 1.00 77.19 131 VAL A O 1
ATOM 1072 N N . TYR A 1 132 ? 31.792 -12.949 -20.729 1.00 78.94 132 TYR A N 1
ATOM 1073 C CA . TYR A 1 132 ? 32.745 -13.978 -20.336 1.00 78.94 132 TYR A CA 1
ATOM 1074 C C . TYR A 1 132 ? 32.321 -15.331 -20.923 1.00 78.94 132 TYR A C 1
ATOM 1076 O O . TYR A 1 132 ? 31.145 -15.699 -20.824 1.00 78.94 132 TYR A O 1
ATOM 1084 N N . PRO A 1 133 ? 33.246 -16.091 -21.534 1.00 83.75 133 PRO A N 1
ATOM 1085 C CA . PRO A 1 133 ? 32.940 -17.436 -21.991 1.00 83.75 133 PRO A CA 1
ATOM 1086 C C . PRO A 1 133 ? 32.561 -18.313 -20.793 1.00 83.75 133 PRO A C 1
ATOM 1088 O O . PRO A 1 133 ? 33.157 -18.217 -19.721 1.00 83.75 133 PRO A O 1
ATOM 1091 N N . TYR A 1 134 ? 31.569 -19.186 -20.972 1.00 85.19 134 TYR A N 1
ATOM 1092 C CA . TYR A 1 134 ? 31.185 -20.145 -19.940 1.00 85.19 134 TYR A CA 1
ATOM 1093 C C . TYR A 1 134 ? 32.313 -21.165 -19.743 1.00 85.19 134 TYR A C 1
ATOM 1095 O O . TYR A 1 134 ? 32.482 -22.075 -20.553 1.00 85.19 134 TYR A O 1
ATOM 1103 N N . LEU A 1 135 ? 33.097 -20.997 -18.676 1.00 84.69 135 LEU A N 1
ATOM 1104 C CA . LEU A 1 135 ? 34.329 -21.761 -18.432 1.00 84.69 135 LEU A CA 1
ATOM 1105 C C . LEU A 1 135 ? 34.096 -23.257 -18.170 1.00 84.69 135 LEU A C 1
ATOM 1107 O O . LEU A 1 135 ? 35.028 -24.045 -18.264 1.00 84.69 135 LEU A O 1
ATOM 1111 N N . LEU A 1 136 ? 32.856 -23.660 -17.883 1.00 86.19 136 LEU A N 1
ATOM 1112 C CA . LEU A 1 136 ? 32.472 -25.064 -17.699 1.00 86.19 136 LEU A CA 1
ATOM 1113 C C . LEU A 1 136 ? 31.959 -25.719 -18.994 1.00 86.19 136 LEU A C 1
ATOM 1115 O O . LEU A 1 136 ? 31.515 -26.868 -18.980 1.00 86.19 136 LEU A O 1
ATOM 1119 N N . LYS A 1 137 ? 31.994 -25.012 -20.131 1.00 84.56 137 LYS A N 1
ATOM 1120 C CA . LYS A 1 137 ? 31.538 -25.551 -21.416 1.00 84.56 137 LYS A CA 1
ATOM 1121 C C . LYS A 1 137 ? 32.417 -26.739 -21.832 1.00 84.56 137 LYS A C 1
ATOM 1123 O O . LYS A 1 137 ? 33.584 -26.559 -22.153 1.00 84.56 137 LYS A O 1
ATOM 1128 N N . GLY A 1 138 ? 31.831 -27.937 -21.868 1.00 87.62 138 GLY A N 1
ATOM 1129 C CA . GLY A 1 138 ? 32.514 -29.175 -22.269 1.00 87.62 138 GLY A CA 1
ATOM 1130 C C . GLY A 1 138 ? 33.215 -29.930 -21.134 1.00 87.62 138 GLY A C 1
ATOM 1131 O O . GLY A 1 138 ? 33.838 -30.955 -21.394 1.00 87.62 138 GLY A O 1
ATOM 1132 N N . VAL A 1 139 ? 33.101 -29.470 -19.885 1.00 88.94 139 VAL A N 1
ATOM 1133 C CA . VAL A 1 139 ? 33.654 -30.175 -18.720 1.00 88.94 139 VAL A CA 1
ATOM 1134 C C . VAL A 1 139 ? 32.673 -31.260 -18.261 1.00 88.94 139 VAL A C 1
ATOM 1136 O O . VAL A 1 139 ? 31.514 -30.971 -17.972 1.00 88.94 139 VAL A O 1
ATOM 1139 N N . ILE A 1 140 ? 33.134 -32.513 -18.176 1.00 88.94 140 ILE A N 1
ATOM 1140 C CA . ILE A 1 140 ? 32.354 -33.650 -17.657 1.00 88.94 140 ILE A CA 1
ATOM 1141 C C . ILE A 1 140 ? 32.676 -33.841 -16.168 1.00 88.94 140 ILE A C 1
ATOM 1143 O O . ILE A 1 140 ? 33.841 -33.924 -15.780 1.00 88.94 140 ILE A O 1
ATOM 1147 N N . ALA A 1 141 ? 31.652 -33.936 -15.316 1.00 87.38 141 ALA A N 1
ATOM 1148 C CA . ALA A 1 141 ? 31.821 -34.157 -13.879 1.00 87.38 141 ALA A CA 1
ATOM 1149 C C . ALA A 1 141 ? 32.294 -35.599 -13.583 1.00 87.38 141 ALA A C 1
ATOM 1151 O O . ALA A 1 141 ? 31.479 -36.503 -13.439 1.00 87.38 141 ALA A O 1
ATOM 1152 N N . GLY A 1 142 ? 33.612 -35.820 -13.516 1.00 90.94 142 GLY A N 1
ATOM 1153 C CA . GLY A 1 142 ? 34.197 -37.154 -13.321 1.00 90.94 142 GLY A CA 1
ATOM 1154 C C . GLY A 1 142 ? 34.317 -37.646 -11.872 1.00 90.94 142 GLY A C 1
ATOM 1155 O O . GLY A 1 142 ? 34.449 -38.848 -11.663 1.00 90.94 142 GLY A O 1
ATOM 1156 N N . HIS A 1 143 ? 34.287 -36.763 -10.867 1.00 89.38 143 HIS A N 1
ATOM 1157 C CA . HIS A 1 143 ? 34.447 -37.147 -9.457 1.00 89.38 143 HIS A CA 1
ATOM 1158 C C . HIS A 1 143 ? 33.733 -36.178 -8.490 1.00 89.38 143 HIS A C 1
ATOM 1160 O O . HIS A 1 143 ? 33.429 -35.040 -8.868 1.00 89.38 143 HIS A O 1
ATOM 1166 N N . PRO A 1 144 ? 33.470 -36.584 -7.229 1.00 88.00 144 PRO A N 1
ATOM 1167 C CA . PRO A 1 144 ? 32.967 -35.674 -6.200 1.00 88.00 144 PRO A CA 1
ATOM 1168 C C . PRO A 1 144 ? 33.884 -34.453 -6.037 1.00 88.00 144 PRO A C 1
ATOM 1170 O O . PRO A 1 144 ? 35.105 -34.577 -6.126 1.00 88.00 144 PRO A O 1
ATOM 1173 N N . ASN A 1 145 ? 33.303 -33.275 -5.799 1.00 86.00 145 ASN A N 1
ATOM 1174 C CA . ASN A 1 145 ? 34.002 -31.983 -5.688 1.00 86.00 145 ASN A CA 1
ATOM 1175 C C . ASN A 1 145 ? 34.690 -31.463 -6.970 1.00 86.00 145 ASN A C 1
ATOM 1177 O O . ASN A 1 145 ? 35.484 -30.534 -6.872 1.00 86.00 145 ASN A O 1
ATOM 1181 N N . HIS A 1 146 ? 34.387 -32.001 -8.158 1.00 88.31 146 HIS A N 1
ATOM 1182 C CA . HIS A 1 146 ? 34.989 -31.544 -9.422 1.00 88.31 146 HIS A CA 1
ATOM 1183 C C . HIS A 1 146 ? 34.452 -30.187 -9.927 1.00 88.31 146 HIS A C 1
ATOM 1185 O O . HIS A 1 146 ? 35.200 -29.409 -10.509 1.00 88.31 146 HIS A O 1
ATOM 1191 N N . ILE A 1 147 ? 33.165 -29.884 -9.710 1.00 88.75 147 ILE A N 1
ATOM 1192 C CA . ILE A 1 147 ? 32.511 -28.643 -10.167 1.00 88.75 147 ILE A CA 1
ATOM 1193 C C . ILE A 1 147 ? 31.692 -28.067 -9.017 1.00 88.75 147 ILE A C 1
ATOM 1195 O O . ILE A 1 147 ? 30.875 -28.779 -8.432 1.00 88.75 147 ILE A O 1
ATOM 1199 N N . TRP A 1 148 ? 31.922 -26.798 -8.675 1.00 82.81 148 TRP A N 1
ATOM 1200 C CA . TRP A 1 148 ? 31.206 -26.097 -7.606 1.00 82.81 148 TRP A CA 1
ATOM 1201 C C . TRP A 1 148 ? 30.383 -24.958 -8.211 1.00 82.81 148 TRP A C 1
ATOM 1203 O O . TRP A 1 148 ? 30.867 -24.221 -9.068 1.00 82.81 148 TRP A O 1
ATOM 1213 N N . GLY A 1 149 ? 29.136 -24.819 -7.769 1.00 84.81 149 GLY A N 1
ATOM 1214 C CA . GLY A 1 149 ? 28.249 -23.724 -8.146 1.00 84.81 149 GLY A CA 1
ATOM 1215 C C . GLY A 1 149 ? 27.734 -23.034 -6.893 1.00 84.81 149 GLY A C 1
ATOM 1216 O O . GLY A 1 149 ? 27.268 -23.703 -5.973 1.00 84.81 149 GLY A O 1
ATOM 1217 N N . THR A 1 150 ? 27.815 -21.708 -6.869 1.00 82.06 150 THR A N 1
ATOM 1218 C CA . THR A 1 150 ? 27.276 -20.887 -5.783 1.00 82.06 150 THR A CA 1
ATOM 1219 C C . THR A 1 150 ? 26.184 -20.005 -6.359 1.00 82.06 150 THR A C 1
ATOM 1221 O O . THR A 1 150 ? 26.424 -19.307 -7.343 1.00 82.06 150 THR A O 1
ATOM 1224 N N . ASP A 1 151 ? 25.007 -20.021 -5.743 1.00 80.44 151 ASP A N 1
ATOM 1225 C CA . ASP A 1 151 ? 23.917 -19.105 -6.071 1.00 80.44 151 ASP A CA 1
ATOM 1226 C C . ASP A 1 151 ? 23.595 -18.230 -4.854 1.00 80.44 151 ASP A C 1
ATOM 1228 O O . ASP A 1 151 ? 23.721 -18.665 -3.706 1.00 80.44 151 ASP A O 1
ATOM 1232 N N . ILE A 1 152 ? 23.201 -16.983 -5.102 1.00 72.25 152 ILE A N 1
ATOM 1233 C CA . ILE A 1 152 ? 22.766 -16.048 -4.066 1.00 72.25 152 ILE A CA 1
ATOM 1234 C C . ILE A 1 152 ? 21.261 -15.915 -4.209 1.00 72.25 152 ILE A C 1
ATOM 1236 O O . ILE A 1 152 ? 20.759 -15.128 -5.007 1.00 72.25 152 ILE A O 1
ATOM 1240 N N . ILE A 1 153 ? 20.532 -16.669 -3.394 1.00 74.75 153 ILE A N 1
ATOM 1241 C CA . ILE A 1 153 ? 19.083 -16.536 -3.307 1.00 74.75 153 ILE A CA 1
ATOM 1242 C C . ILE A 1 153 ? 18.791 -15.404 -2.315 1.00 74.75 153 ILE A C 1
ATOM 1244 O O . ILE A 1 153 ? 19.054 -15.566 -1.118 1.00 74.75 153 ILE A O 1
ATOM 1248 N N . PRO A 1 154 ? 18.260 -14.248 -2.756 1.00 60.41 154 PRO A N 1
ATOM 1249 C CA . PRO A 1 154 ? 17.821 -13.229 -1.821 1.00 60.41 154 PRO A CA 1
ATOM 1250 C C . PRO A 1 154 ? 16.653 -13.791 -1.009 1.00 60.41 154 PRO A C 1
ATOM 1252 O O . PRO A 1 154 ? 15.566 -14.038 -1.534 1.00 60.41 154 PRO A O 1
ATOM 1255 N N . LEU A 1 155 ? 16.873 -13.985 0.290 1.00 69.75 155 LEU A N 1
ATOM 1256 C CA . LEU A 1 155 ? 15.802 -14.315 1.220 1.00 69.75 155 LEU A CA 1
ATOM 1257 C C . LEU A 1 155 ? 14.878 -13.101 1.334 1.00 69.75 155 LEU A C 1
ATOM 1259 O O . LEU A 1 155 ? 15.203 -12.096 1.970 1.00 69.75 155 LEU A O 1
ATOM 1263 N N . LEU A 1 156 ? 13.715 -13.185 0.689 1.00 63.91 156 LEU A N 1
ATOM 1264 C CA . LEU A 1 156 ? 12.650 -12.210 0.871 1.00 63.91 156 LEU A CA 1
ATOM 1265 C C . LEU A 1 156 ? 12.150 -12.326 2.310 1.00 63.91 156 LEU A C 1
ATOM 1267 O O . LEU A 1 156 ? 11.620 -13.360 2.716 1.00 63.91 156 LEU A O 1
ATOM 1271 N N . LYS A 1 157 ? 12.317 -11.253 3.087 1.00 49.12 157 LYS A N 1
ATOM 1272 C CA . LYS A 1 157 ? 11.771 -11.148 4.440 1.00 49.12 157 LYS A CA 1
ATOM 1273 C C . LYS A 1 157 ? 10.248 -11.054 4.334 1.00 49.12 157 LYS A C 1
ATOM 1275 O O . LYS A 1 157 ? 9.684 -9.966 4.242 1.00 49.12 157 LYS A O 1
ATOM 1280 N N . GLN A 1 158 ? 9.577 -12.197 4.284 1.00 48.28 158 GLN A N 1
ATOM 1281 C CA . GLN A 1 158 ? 8.142 -12.257 4.509 1.00 48.28 158 GLN A CA 1
ATOM 1282 C C . GLN A 1 158 ? 7.923 -11.877 5.975 1.00 48.28 158 GLN A C 1
ATOM 1284 O O . GLN A 1 158 ? 8.507 -12.491 6.869 1.00 48.28 158 GLN A O 1
ATOM 1289 N N . ASN A 1 159 ? 7.129 -10.834 6.229 1.00 46.31 159 ASN A N 1
ATOM 1290 C CA . ASN A 1 159 ? 6.589 -10.571 7.561 1.00 46.31 159 ASN A CA 1
ATOM 1291 C C . ASN A 1 159 ? 5.592 -11.690 7.881 1.00 46.31 159 ASN A C 1
ATOM 1293 O O . ASN A 1 159 ? 4.382 -11.500 7.814 1.00 46.31 159 ASN A O 1
ATOM 1297 N N . VAL A 1 160 ? 6.115 -12.875 8.183 1.00 48.62 160 VAL A N 1
ATOM 1298 C CA . VAL A 1 160 ? 5.349 -13.933 8.817 1.00 48.62 160 VAL A CA 1
ATOM 1299 C C . VAL A 1 160 ? 5.182 -13.478 10.257 1.00 48.62 160 VAL A C 1
ATOM 1301 O O . VAL A 1 160 ? 6.146 -13.414 11.023 1.00 48.62 160 VAL A O 1
ATOM 1304 N N . ILE A 1 161 ? 3.967 -13.060 10.600 1.00 45.56 161 ILE A N 1
ATOM 1305 C CA . ILE A 1 161 ? 3.576 -12.881 11.992 1.00 45.56 161 ILE A CA 1
ATOM 1306 C C . ILE A 1 161 ? 3.649 -14.280 12.601 1.00 45.56 161 ILE A C 1
ATOM 1308 O O . ILE A 1 161 ? 2.840 -15.147 12.284 1.00 45.56 161 ILE A O 1
ATOM 1312 N N . PHE A 1 162 ? 4.675 -14.524 13.411 1.00 37.78 162 PHE A N 1
ATOM 1313 C CA . PHE A 1 162 ? 4.767 -15.740 14.202 1.00 37.78 162 PHE A CA 1
ATOM 1314 C C . PHE A 1 162 ? 3.730 -15.640 15.314 1.00 37.78 162 PHE A C 1
ATOM 1316 O O . PHE A 1 162 ? 4.004 -15.047 16.354 1.00 37.78 162 PHE A O 1
ATOM 1323 N N . ASP A 1 163 ? 2.550 -16.212 15.097 1.00 45.81 163 ASP A N 1
ATOM 1324 C CA . AS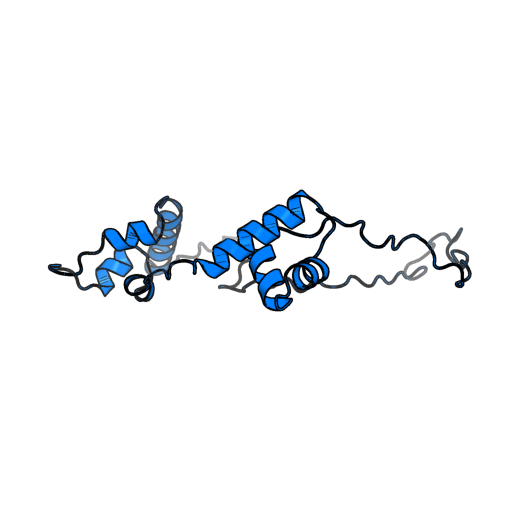P A 1 163 ? 1.636 -16.513 16.190 1.00 45.81 163 ASP A CA 1
ATOM 1325 C C . ASP A 1 163 ? 1.690 -18.022 16.459 1.00 45.81 163 ASP A C 1
ATOM 1327 O O . ASP A 1 163 ? 1.407 -18.851 15.596 1.00 45.81 163 ASP A O 1
ATOM 1331 N N . ASN A 1 164 ? 2.156 -18.388 17.653 1.00 38.94 164 ASN A N 1
ATOM 1332 C CA . ASN A 1 164 ? 2.137 -19.755 18.187 1.00 38.94 164 ASN A CA 1
ATOM 1333 C C . ASN A 1 164 ? 2.715 -20.872 17.286 1.00 38.94 164 ASN A C 1
ATOM 1335 O O . ASN A 1 164 ? 2.208 -21.995 17.270 1.00 38.94 164 ASN A O 1
ATOM 1339 N N . GLY A 1 165 ? 3.817 -20.601 16.578 1.00 43.38 165 GLY A N 1
ATOM 1340 C CA . GLY A 1 165 ? 4.686 -21.647 16.020 1.00 43.38 165 GLY A CA 1
ATOM 1341 C C . GLY A 1 165 ? 4.091 -22.490 14.887 1.00 43.38 165 GLY A C 1
ATOM 1342 O O . GLY A 1 165 ? 4.549 -23.613 14.672 1.00 43.38 165 GLY A O 1
ATOM 1343 N N . LYS A 1 166 ? 3.093 -21.983 14.154 1.00 39.22 166 LYS A N 1
ATOM 1344 C CA . LYS A 1 166 ? 2.565 -22.648 12.955 1.00 39.22 166 LYS A CA 1
ATOM 1345 C C . LYS A 1 166 ? 2.567 -21.710 11.754 1.00 39.22 166 LYS A C 1
ATOM 1347 O O . LYS A 1 166 ? 2.149 -20.563 11.853 1.00 39.22 166 LYS A O 1
ATOM 1352 N N . PHE A 1 167 ? 3.015 -22.234 10.615 1.00 38.44 167 PHE A N 1
ATOM 1353 C CA . PHE A 1 167 ? 2.778 -21.621 9.313 1.00 38.44 167 PHE A CA 1
ATOM 1354 C C . PHE A 1 167 ? 1.297 -21.808 8.974 1.00 38.44 167 PHE A C 1
ATOM 1356 O O . PHE A 1 167 ? 0.821 -22.943 8.925 1.00 38.44 167 PHE A O 1
ATOM 1363 N N . VAL A 1 168 ? 0.574 -20.709 8.785 1.00 46.50 168 VAL A N 1
ATOM 1364 C CA . VAL A 1 168 ? -0.791 -20.715 8.247 1.00 46.50 168 VAL A C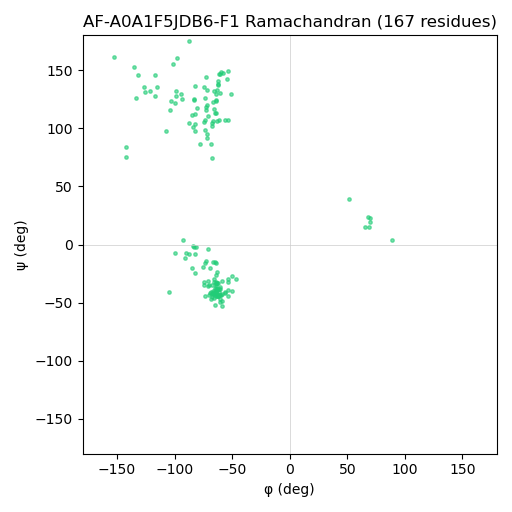A 1
ATOM 1365 C C . VAL A 1 168 ? -0.675 -20.260 6.790 1.00 46.50 168 VAL A C 1
ATOM 1367 O O . VAL A 1 168 ? -0.059 -19.222 6.543 1.00 46.50 168 VAL A O 1
ATOM 1370 N N . ASN A 1 169 ? -1.157 -21.086 5.853 1.00 37.12 169 ASN A N 1
ATOM 1371 C CA . ASN A 1 169 ? -1.268 -20.745 4.425 1.00 37.12 169 ASN A CA 1
ATOM 1372 C C . ASN A 1 169 ? -2.401 -19.746 4.192 1.00 37.12 169 ASN A C 1
ATOM 1374 O O . ASN A 1 169 ? -3.423 -19.872 4.903 1.00 37.12 169 ASN A O 1
#

Solvent-accessible surface area (backbone atoms only — not comparable to full-atom values): 11413 Å² total; per-residue (Å²): 134,86,79,78,79,78,78,81,72,56,70,68,55,54,51,50,53,52,55,54,60,57,54,76,72,56,87,64,52,75,69,60,59,52,70,73,58,64,86,86,82,51,98,59,57,68,68,57,53,26,56,77,71,72,47,62,74,68,64,73,73,61,72,86,76,78,82,54,68,71,57,52,56,51,50,55,52,50,48,58,50,33,75,77,36,49,61,52,36,42,68,55,52,13,61,80,71,73,47,60,44,70,59,40,42,51,50,32,57,76,70,72,54,72,47,58,68,84,73,84,67,83,85,61,76,65,86,90,58,80,86,74,77,69,88,65,72,90,67,76,84,82,53,91,89,67,75,87,86,87,81,85,79,82,81,76,83,70,86,70,78,81,61,90,89,58,91,79,133

Secondary structure (DSSP, 8-state):
----------HHHHHHHHHHHHHTT--S-HHHHHHT--SSS-SS-HHHHHHHTT--GGGGT-PPPPPPHHHHHHHHHHHHHHHH-TT--HHHHHHHHT--HHHHHHHHHHTT-----PPP-TTS--TTS-----TTTT----STTS-----------------TT----

pLDDT: mean 77.8, std 15.63, range [37.12, 96.69]

Foldseek 3Di:
DDPDDPPPDPPVVVVVVVVVVVVVPDPDDLVRLLVPDDPDDDPDDSVVSCVVSVHDPVSNVDDDDDDDVVLVVLLVQLVVVCVVALQDALVNSCVVVVHDSVSSNVSCVVVVRGRDDDDPPPVDDDVVDDDDPPPCVPPDDPDPPPDDDDDDDPDDPDPPPDDPPDDDD